Protein AF-A0A821YIB1-F1 (afdb_monomer_lite)

Secondary structure (DSSP, 8-state):
-PPTTGGG---PPPTTHHHHHHHHHHHHHSS-HHHHHTS-TTPPPP--S-GGGGGPPPPPGGGSPP-------SS--HHHHHHHHHH-

Structure (mmCIF, N/CA/C/O backbone):
data_AF-A0A821YIB1-F1
#
_entry.id   AF-A0A821YIB1-F1
#
loop_
_atom_site.group_PDB
_atom_site.id
_atom_site.type_symbol
_atom_site.label_atom_id
_atom_site.label_alt_id
_atom_site.label_comp_id
_atom_site.label_asym_id
_atom_site.label_entity_id
_atom_site.label_seq_id
_atom_site.pdbx_PDB_ins_code
_atom_site.Cartn_x
_atom_site.Cartn_y
_atom_site.Cartn_z
_atom_site.occupancy
_atom_site.B_iso_or_equiv
_atom_site.auth_seq_id
_atom_site.auth_comp_id
_atom_site.auth_asym_id
_atom_site.auth_atom_id
_atom_site.pdbx_PDB_model_num
ATOM 1 N N . ILE A 1 1 ? 12.884 0.015 18.200 1.00 55.25 1 ILE A N 1
ATOM 2 C CA . ILE A 1 1 ? 11.785 -0.981 18.206 1.00 55.25 1 ILE A CA 1
ATOM 3 C C . ILE A 1 1 ? 10.966 -0.702 16.952 1.00 55.25 1 ILE A C 1
ATOM 5 O O . ILE A 1 1 ? 10.663 0.471 16.760 1.00 55.25 1 ILE A O 1
ATOM 9 N N . PRO A 1 2 ? 10.701 -1.689 16.078 1.00 74.56 2 PRO A N 1
ATOM 10 C CA . PRO A 1 2 ? 9.849 -1.487 14.904 1.00 74.56 2 PRO A CA 1
ATOM 11 C C . PRO A 1 2 ? 8.475 -0.949 15.325 1.00 74.56 2 PRO A C 1
ATOM 13 O O . PRO A 1 2 ? 7.953 -1.359 16.364 1.00 74.56 2 PRO A O 1
ATOM 16 N N . GLY A 1 3 ? 7.927 -0.003 14.563 1.00 86.31 3 GLY A N 1
ATOM 17 C CA . GLY A 1 3 ? 6.604 0.565 14.825 1.00 86.31 3 GLY A CA 1
ATOM 18 C C . GLY A 1 3 ? 5.463 -0.416 14.510 1.00 86.31 3 GLY A C 1
ATOM 19 O O . GLY A 1 3 ? 5.700 -1.482 13.935 1.00 86.31 3 GLY A O 1
ATOM 20 N N . PRO A 1 4 ? 4.212 -0.080 14.869 1.00 90.31 4 PRO A N 1
ATOM 21 C CA . PRO A 1 4 ? 3.046 -0.876 14.492 1.00 90.31 4 PRO A CA 1
ATOM 22 C C . PRO A 1 4 ? 2.956 -1.070 12.968 1.00 90.31 4 PRO A C 1
ATOM 24 O O . PRO A 1 4 ? 3.066 -0.108 12.212 1.00 90.31 4 PRO A O 1
ATOM 27 N N . GLY A 1 5 ? 2.735 -2.307 12.513 1.00 89.75 5 GLY A N 1
ATOM 28 C CA . GLY A 1 5 ? 2.517 -2.625 11.094 1.00 89.75 5 GLY A CA 1
ATOM 29 C C . GLY A 1 5 ? 3.772 -2.710 10.218 1.00 89.75 5 GLY A C 1
ATOM 30 O O . GLY A 1 5 ? 3.654 -2.985 9.016 1.00 89.75 5 GLY A O 1
ATOM 31 N N . GLU A 1 6 ? 4.960 -2.498 10.792 1.00 90.94 6 GLU A N 1
ATOM 32 C CA . GLU A 1 6 ? 6.233 -2.680 10.090 1.00 90.94 6 GLU A CA 1
ATOM 33 C C . GLU A 1 6 ? 6.428 -4.130 9.648 1.00 90.94 6 GLU A C 1
ATOM 35 O O . GLU A 1 6 ? 6.032 -5.070 10.337 1.00 90.94 6 GLU A O 1
ATOM 40 N N . ASN A 1 7 ? 7.031 -4.318 8.475 1.00 87.69 7 ASN A N 1
ATOM 41 C CA . ASN A 1 7 ? 7.188 -5.614 7.806 1.00 87.69 7 ASN A CA 1
ATOM 42 C C . ASN A 1 7 ? 5.867 -6.373 7.580 1.00 87.69 7 ASN A C 1
ATOM 44 O O . ASN A 1 7 ? 5.874 -7.589 7.379 1.00 87.69 7 ASN A O 1
ATOM 48 N N . GLY A 1 8 ? 4.733 -5.665 7.591 1.00 84.69 8 GLY A N 1
ATOM 49 C CA . GLY A 1 8 ? 3.408 -6.260 7.423 1.00 84.69 8 GLY A CA 1
ATOM 50 C C . GLY A 1 8 ? 2.890 -7.022 8.643 1.00 84.69 8 GLY A C 1
ATOM 51 O O . GLY A 1 8 ? 1.971 -7.822 8.492 1.00 84.69 8 GLY A O 1
ATOM 52 N N . GLU A 1 9 ? 3.458 -6.796 9.829 1.00 91.69 9 GLU A N 1
ATOM 53 C CA . GLU A 1 9 ? 2.963 -7.397 11.069 1.00 91.69 9 GLU A CA 1
ATOM 54 C C . GLU A 1 9 ? 1.559 -6.893 11.444 1.00 91.69 9 GLU A C 1
ATOM 56 O O . GLU A 1 9 ? 1.153 -5.778 11.108 1.00 91.69 9 GLU A O 1
ATOM 61 N N . GLY A 1 10 ? 0.804 -7.722 12.168 1.00 90.94 10 GLY A N 1
ATOM 62 C CA . GLY A 1 10 ? -0.545 -7.376 12.613 1.00 90.94 10 GLY A CA 1
ATOM 63 C C . GLY A 1 10 ? -0.560 -6.222 13.623 1.00 90.94 10 GLY A C 1
ATOM 64 O O . GLY A 1 10 ? 0.288 -6.145 14.511 1.00 90.94 10 GLY A O 1
ATOM 65 N N . VAL A 1 11 ? -1.564 -5.345 13.524 1.00 92.81 11 VAL A N 1
ATOM 66 C CA . VAL A 1 11 ? -1.793 -4.251 14.480 1.00 92.81 11 VAL A CA 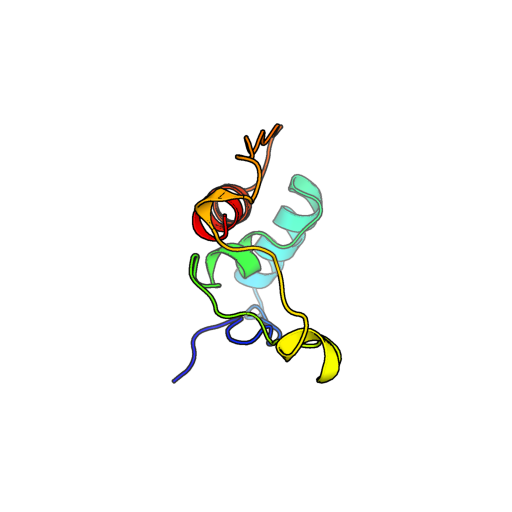1
ATOM 67 C C . VAL A 1 11 ? -3.047 -4.530 15.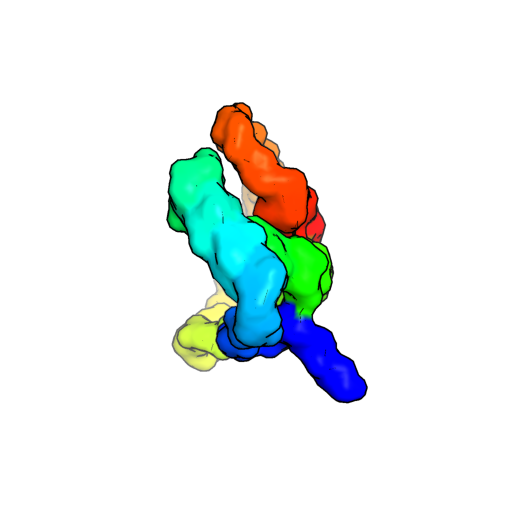294 1.00 92.81 11 VAL A C 1
ATOM 69 O O . VAL A 1 11 ? -4.155 -4.575 14.762 1.00 92.81 11 VAL A O 1
ATOM 72 N N . SER A 1 12 ? -2.866 -4.680 16.604 1.00 92.31 12 SER A N 1
ATOM 73 C CA . SER A 1 12 ? -3.963 -4.847 17.555 1.00 92.31 12 SER A CA 1
ATOM 74 C C . SER A 1 12 ? -4.284 -3.520 18.231 1.00 92.31 12 SER A C 1
ATOM 76 O O . SER A 1 12 ? -3.403 -2.868 18.793 1.00 92.31 12 SER A O 1
ATOM 78 N N . LEU A 1 13 ? -5.559 -3.136 18.199 1.00 92.19 13 LEU A N 1
ATOM 79 C CA . LEU A 1 13 ? -6.066 -1.991 18.952 1.00 92.19 13 LEU A CA 1
ATOM 80 C C . LEU A 1 13 ? -6.228 -2.349 20.431 1.00 92.19 13 LEU A C 1
ATOM 82 O O . LEU A 1 13 ? -6.577 -3.484 20.767 1.00 92.19 13 LEU A O 1
ATOM 86 N N . LYS A 1 14 ? -6.013 -1.373 21.313 1.00 91.44 14 LYS A N 1
ATOM 87 C CA . LYS A 1 14 ? -6.319 -1.498 22.738 1.00 91.44 14 LYS A CA 1
ATOM 88 C C . LYS A 1 14 ? -7.830 -1.622 22.926 1.00 91.44 14 LYS A C 1
ATOM 90 O O . LYS A 1 14 ? -8.618 -1.043 22.176 1.00 91.44 14 LYS A O 1
ATOM 95 N N . ASP A 1 15 ? -8.237 -2.378 23.939 1.00 92.25 15 ASP A N 1
ATOM 96 C CA . ASP A 1 15 ? -9.649 -2.496 24.295 1.00 92.25 15 ASP A CA 1
ATOM 97 C C . ASP A 1 15 ? -10.242 -1.152 24.764 1.00 92.25 15 ASP A C 1
ATOM 99 O O . ASP A 1 15 ? -9.529 -0.194 25.067 1.00 92.25 15 ASP A O 1
ATOM 103 N N . GLY A 1 16 ? -11.574 -1.084 24.816 1.00 93.44 16 GLY A N 1
ATOM 104 C CA . GLY A 1 16 ? -12.308 0.126 25.186 1.00 93.44 16 GLY A CA 1
ATOM 105 C C . GLY A 1 16 ? -12.597 1.029 23.987 1.00 93.44 16 GLY A C 1
ATOM 106 O O . GLY A 1 16 ? -13.016 0.552 22.929 1.00 93.44 16 GLY A O 1
ATOM 107 N N . GLU A 1 17 ? -12.407 2.335 24.167 1.00 93.19 17 GLU A N 1
ATOM 108 C CA . GLU A 1 17 ? -12.786 3.368 23.194 1.00 93.19 17 GLU A CA 1
ATOM 109 C C . GLU A 1 17 ? -12.084 3.195 21.839 1.00 93.19 17 GLU A C 1
ATOM 111 O O . GLU A 1 17 ? -12.711 3.322 20.790 1.00 93.19 17 GLU A O 1
ATOM 116 N N . GLU A 1 18 ? -10.800 2.829 21.839 1.00 92.62 18 GLU A N 1
ATOM 117 C CA . GLU A 1 18 ? -10.020 2.666 20.609 1.00 92.62 18 GLU A CA 1
ATOM 118 C C . GLU A 1 18 ? -10.578 1.542 19.725 1.00 92.62 18 GLU A C 1
ATOM 120 O O . GLU A 1 18 ? -10.782 1.725 18.524 1.00 92.62 18 GLU A O 1
ATOM 125 N N . LYS A 1 19 ? -10.925 0.400 20.325 1.00 93.31 19 LYS A N 1
ATOM 126 C CA . LYS A 1 19 ? -11.578 -0.712 19.625 1.00 93.31 19 LYS A CA 1
ATOM 127 C C . LYS A 1 19 ? -12.985 -0.360 19.147 1.00 93.31 19 LYS A C 1
ATOM 129 O O . LYS A 1 19 ? -13.396 -0.842 18.095 1.00 93.31 19 LYS A O 1
ATOM 134 N N . GLN A 1 20 ? -13.730 0.463 19.889 1.00 94.62 20 GLN A N 1
ATOM 135 C CA . GLN A 1 20 ? -15.040 0.953 19.443 1.00 94.62 20 GLN A CA 1
ATOM 136 C C . GLN A 1 20 ? -14.912 1.888 18.238 1.00 94.62 20 GLN A C 1
ATOM 138 O O . GLN A 1 20 ? -15.637 1.709 17.262 1.00 94.62 20 GLN A O 1
ATOM 143 N N . ARG A 1 21 ? -13.949 2.818 18.258 1.00 93.75 21 ARG A N 1
ATOM 144 C CA . ARG A 1 21 ? -13.634 3.675 17.107 1.00 93.75 21 ARG A CA 1
ATOM 145 C C . ARG A 1 21 ? -13.200 2.854 15.894 1.00 93.75 21 ARG A C 1
ATOM 147 O O . ARG A 1 21 ? -13.676 3.125 14.801 1.00 93.75 21 ARG A O 1
ATOM 154 N N . GLY A 1 22 ? -12.373 1.826 16.096 1.00 93.12 22 GLY A N 1
ATOM 155 C CA . GLY A 1 22 ? -11.957 0.915 15.027 1.00 93.12 22 GLY A CA 1
ATOM 156 C C . GLY A 1 22 ? -13.120 0.130 14.412 1.00 93.12 22 GLY A C 1
ATOM 157 O O . GLY A 1 22 ? -13.162 -0.060 13.202 1.00 93.12 22 GLY A O 1
ATOM 158 N N . LYS A 1 23 ? -14.101 -0.296 15.222 1.00 93.69 23 LYS A N 1
ATOM 159 C CA . LYS A 1 23 ? -15.338 -0.910 14.707 1.00 93.69 23 LYS A CA 1
ATOM 160 C C . LYS A 1 23 ? -16.151 0.087 13.887 1.00 93.69 23 LYS A C 1
ATOM 162 O O . LYS A 1 23 ? -16.519 -0.227 12.767 1.00 93.69 23 LYS A O 1
ATOM 167 N N . LYS A 1 24 ? -16.348 1.299 14.410 1.00 93.19 24 LYS A N 1
ATOM 168 C CA . LYS A 1 24 ? -17.077 2.350 13.698 1.00 93.19 24 LYS A CA 1
ATOM 169 C C . LYS A 1 24 ? -16.417 2.702 12.359 1.00 93.19 24 LYS A C 1
ATOM 171 O O . LYS A 1 24 ? -17.107 2.817 11.361 1.00 93.19 24 LYS A O 1
ATOM 176 N N . SER A 1 25 ? -15.086 2.802 12.305 1.00 90.12 25 SER A N 1
ATOM 177 C CA . SER A 1 25 ? -14.392 3.069 11.039 1.00 90.12 25 SER A CA 1
ATOM 178 C C . SER A 1 25 ? -14.571 1.952 10.011 1.00 90.12 25 SER A C 1
ATOM 180 O O . SER A 1 25 ? -14.575 2.232 8.821 1.00 90.12 25 SER A O 1
ATOM 182 N N . VAL A 1 26 ? -14.741 0.699 10.454 1.00 92.12 26 VAL A N 1
ATOM 183 C CA . VAL A 1 26 ? -15.075 -0.402 9.539 1.00 92.12 26 VAL A CA 1
ATOM 184 C C . VAL A 1 26 ? -16.469 -0.204 8.948 1.00 92.12 26 VAL A C 1
ATOM 186 O O . VAL A 1 26 ? -16.646 -0.464 7.764 1.00 92.12 26 VAL A O 1
ATOM 189 N N . ASP A 1 27 ? -17.428 0.289 9.731 1.00 90.88 27 ASP A N 1
ATOM 190 C CA . ASP A 1 27 ? -18.769 0.603 9.228 1.00 90.88 27 ASP A CA 1
ATOM 191 C C . ASP A 1 27 ? -18.747 1.797 8.250 1.00 90.88 27 ASP A C 1
ATOM 193 O O . ASP A 1 27 ? -19.445 1.767 7.239 1.00 90.88 27 ASP A O 1
ATOM 197 N N . ASP A 1 28 ? -17.923 2.817 8.526 1.00 87.56 28 ASP A N 1
ATOM 198 C CA . ASP A 1 28 ? -17.841 4.055 7.733 1.00 87.56 28 ASP A CA 1
ATOM 199 C C . ASP A 1 28 ? -17.031 3.878 6.426 1.00 87.56 28 ASP A C 1
ATOM 201 O O . ASP A 1 28 ? -17.443 4.362 5.374 1.00 87.56 28 ASP A O 1
ATOM 205 N N . TYR A 1 29 ? -15.889 3.178 6.477 1.00 86.88 29 TYR A N 1
ATOM 206 C CA . TYR A 1 29 ? -14.918 3.077 5.369 1.00 86.88 29 TYR A CA 1
ATOM 207 C C . TYR A 1 29 ? -14.730 1.653 4.822 1.00 86.88 29 TYR A C 1
ATOM 209 O O . TYR A 1 29 ? -14.025 1.449 3.837 1.00 86.88 29 TYR A O 1
ATOM 217 N N . GLY A 1 30 ? -15.310 0.634 5.462 1.00 90.25 30 GLY A N 1
ATOM 218 C CA . GLY A 1 30 ? -15.112 -0.776 5.099 1.00 90.25 30 GLY A CA 1
ATOM 219 C C . GLY A 1 30 ? -13.822 -1.404 5.645 1.00 90.25 30 GLY A C 1
ATOM 220 O O . GLY A 1 30 ? -13.571 -2.588 5.416 1.00 90.25 30 GLY A O 1
ATOM 221 N N . PHE A 1 31 ? -13.002 -0.652 6.386 1.00 91.75 31 PHE A N 1
ATOM 222 C CA . PHE A 1 31 ? -11.757 -1.132 6.993 1.00 91.75 31 PHE A CA 1
ATOM 223 C C . PHE A 1 31 ? -11.396 -0.365 8.279 1.00 91.75 31 PHE A C 1
ATOM 225 O O . PHE A 1 31 ? -12.018 0.626 8.651 1.00 91.75 31 PHE A O 1
ATOM 232 N N . ASN A 1 32 ? -10.389 -0.846 9.014 1.00 93.00 32 ASN A N 1
ATOM 233 C CA . ASN A 1 32 ? -10.007 -0.270 10.305 1.00 93.00 32 ASN A CA 1
ATOM 234 C C . ASN A 1 32 ? -9.060 0.933 10.143 1.00 93.00 32 ASN A C 1
ATOM 236 O O . ASN A 1 32 ? -7.839 0.788 10.259 1.00 93.00 32 ASN A O 1
ATOM 240 N N . GLU A 1 33 ? -9.626 2.118 9.906 1.00 92.50 33 GLU A N 1
ATOM 241 C CA . GLU A 1 33 ? -8.856 3.364 9.773 1.00 92.50 33 GLU A CA 1
ATOM 242 C C . GLU A 1 33 ? -8.049 3.688 11.039 1.00 92.50 33 GLU A C 1
ATOM 244 O O . GLU A 1 33 ? -6.898 4.096 10.947 1.00 92.50 33 GLU A O 1
ATOM 249 N N . VAL A 1 34 ? -8.571 3.391 12.235 1.00 93.12 34 VAL A N 1
ATOM 250 C CA . VAL A 1 34 ? -7.841 3.624 13.500 1.00 93.12 34 VAL A CA 1
ATOM 251 C C . VAL A 1 34 ? -6.564 2.782 13.590 1.00 93.12 34 VAL A C 1
ATOM 253 O O . VAL A 1 34 ? -5.556 3.217 14.149 1.00 93.12 34 VAL A O 1
ATOM 256 N N . ALA A 1 35 ? -6.585 1.560 13.053 1.00 93.19 35 ALA A N 1
ATOM 257 C CA . ALA A 1 35 ? -5.377 0.755 12.929 1.00 93.19 35 ALA A CA 1
ATOM 258 C C . ALA A 1 35 ? -4.440 1.328 11.857 1.00 93.19 35 ALA A C 1
ATOM 260 O O . ALA A 1 35 ? -3.237 1.387 12.095 1.00 93.19 35 ALA A O 1
ATOM 261 N N . SER A 1 36 ? -4.980 1.788 10.724 1.00 91.50 36 SER A N 1
ATOM 262 C CA . SER A 1 36 ? -4.209 2.422 9.648 1.00 91.50 36 SER A CA 1
ATOM 263 C C . SER A 1 36 ? -3.465 3.674 10.136 1.00 91.50 36 SER A C 1
ATOM 265 O O . SER A 1 36 ? -2.257 3.779 9.929 1.00 91.50 36 SER A O 1
ATOM 267 N N . GLU A 1 37 ? -4.109 4.567 10.889 1.00 91.31 37 GLU A N 1
ATOM 268 C CA . GLU A 1 37 ? -3.497 5.779 11.464 1.00 91.31 37 GLU A CA 1
ATOM 269 C C . GLU A 1 37 ? -2.282 5.494 12.365 1.00 91.31 37 GLU A C 1
ATOM 271 O O . GLU A 1 37 ? -1.402 6.339 12.520 1.00 91.31 37 GLU A O 1
ATOM 276 N N . LYS A 1 38 ? -2.204 4.301 12.967 1.00 91.44 38 LYS A N 1
ATOM 277 C CA . LYS A 1 38 ? -1.069 3.892 13.813 1.00 91.44 38 LYS A CA 1
ATOM 278 C C . LYS A 1 38 ? 0.122 3.361 13.031 1.00 91.44 38 LYS A C 1
ATOM 280 O O . LYS A 1 38 ? 1.201 3.209 13.605 1.00 91.44 38 LYS A O 1
ATOM 285 N N . ILE A 1 39 ? -0.084 3.014 11.768 1.00 91.88 39 ILE A N 1
ATOM 286 C CA . ILE A 1 39 ? 0.942 2.454 10.901 1.00 91.88 39 ILE A CA 1
ATOM 287 C C . 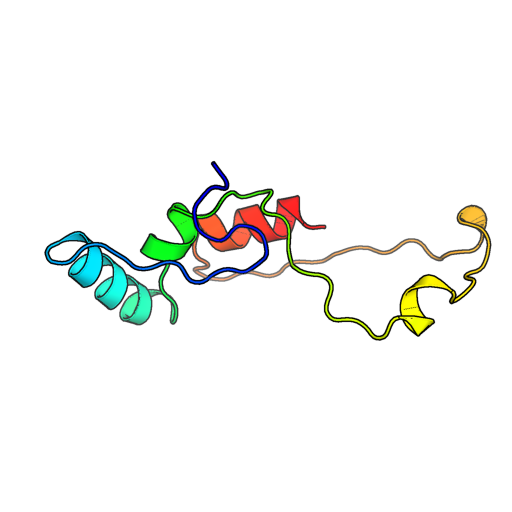ILE A 1 39 ? 1.656 3.606 10.196 1.00 91.88 39 ILE A C 1
ATOM 289 O O . ILE A 1 39 ? 1.010 4.527 9.694 1.00 91.88 39 ILE A O 1
ATOM 293 N N . SER A 1 40 ? 2.984 3.531 10.100 1.00 88.88 40 SER A N 1
ATOM 294 C CA . SER A 1 40 ? 3.793 4.523 9.382 1.00 88.88 40 SER A CA 1
ATOM 295 C C . SER A 1 40 ? 3.379 4.654 7.914 1.00 88.88 40 SER A C 1
ATOM 297 O O . SER A 1 40 ? 3.163 3.645 7.233 1.00 88.88 40 SER A O 1
ATOM 299 N N . LEU A 1 41 ? 3.289 5.887 7.407 1.00 85.94 41 LEU A N 1
ATOM 300 C CA . LEU A 1 41 ? 3.040 6.153 5.984 1.00 85.94 41 LEU A CA 1
ATOM 301 C C . LEU A 1 41 ? 4.128 5.527 5.093 1.00 85.94 41 LEU A C 1
ATOM 303 O O . LEU A 1 41 ? 3.808 5.015 4.027 1.00 85.94 41 LEU A O 1
ATOM 307 N N . ASP A 1 42 ? 5.363 5.450 5.595 1.00 85.25 42 ASP A N 1
ATOM 308 C CA . ASP A 1 42 ? 6.533 4.889 4.905 1.00 85.25 42 ASP A CA 1
ATOM 309 C C . ASP A 1 42 ? 6.899 3.474 5.398 1.00 85.25 42 ASP A C 1
ATOM 311 O O . ASP A 1 42 ? 8.070 3.092 5.406 1.00 85.25 42 ASP A O 1
ATOM 315 N N . ARG A 1 43 ? 5.926 2.693 5.893 1.00 88.31 43 ARG A N 1
ATOM 316 C CA . ARG A 1 43 ? 6.202 1.348 6.434 1.00 88.31 43 ARG A CA 1
ATOM 317 C C . ARG A 1 43 ? 6.909 0.459 5.408 1.00 88.31 43 ARG A C 1
ATOM 319 O O . ARG A 1 43 ? 6.539 0.437 4.231 1.00 88.31 43 ARG A O 1
ATOM 326 N N . HIS A 1 44 ? 7.812 -0.401 5.868 1.00 86.81 44 HIS A N 1
ATOM 327 C CA . HIS A 1 44 ? 8.337 -1.459 5.012 1.00 86.81 44 HIS A CA 1
ATOM 328 C C . HIS A 1 44 ? 7.358 -2.632 4.930 1.00 86.81 44 HIS A C 1
ATOM 330 O O . HIS A 1 44 ? 6.831 -3.110 5.936 1.00 86.81 44 HIS A O 1
ATOM 336 N N . ALA A 1 45 ? 7.121 -3.128 3.717 1.00 86.69 45 ALA A N 1
ATOM 337 C CA . ALA A 1 45 ? 6.391 -4.369 3.490 1.00 86.69 45 ALA A CA 1
ATOM 338 C C . ALA A 1 45 ? 7.362 -5.551 3.379 1.00 86.69 45 ALA A C 1
ATOM 340 O O . ALA A 1 45 ? 8.481 -5.413 2.884 1.00 86.69 45 ALA A O 1
ATOM 341 N N . ARG A 1 46 ? 6.922 -6.735 3.819 1.00 90.50 46 ARG A N 1
ATOM 342 C CA . ARG A 1 46 ? 7.686 -7.972 3.637 1.00 90.50 46 ARG A CA 1
ATOM 343 C C . ARG A 1 46 ? 7.687 -8.377 2.165 1.00 90.50 46 ARG A C 1
ATOM 345 O O . ARG A 1 46 ? 6.624 -8.511 1.562 1.00 90.50 46 ARG A O 1
ATOM 352 N N . ASP A 1 47 ? 8.868 -8.648 1.619 1.00 91.38 47 ASP A N 1
ATOM 353 C CA . ASP A 1 47 ? 8.992 -9.253 0.296 1.00 91.38 47 ASP A CA 1
ATOM 354 C C . ASP A 1 47 ? 8.652 -10.747 0.377 1.00 91.38 47 ASP A C 1
ATOM 356 O O . ASP A 1 47 ? 9.338 -11.518 1.045 1.00 91.38 47 ASP A O 1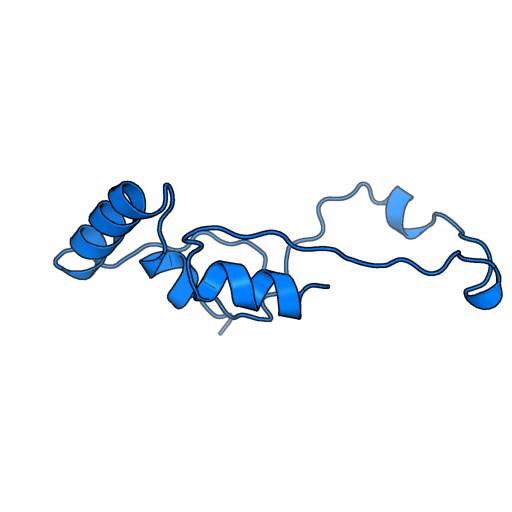
ATOM 360 N N . THR A 1 48 ? 7.553 -11.138 -0.262 1.00 93.38 48 THR A N 1
ATOM 361 C CA . THR A 1 48 ? 7.067 -12.528 -0.319 1.00 93.38 48 THR A CA 1
ATOM 362 C C . THR A 1 48 ? 7.183 -13.127 -1.719 1.00 93.38 48 THR A C 1
ATOM 364 O O . THR A 1 48 ? 6.687 -14.226 -1.967 1.00 93.38 48 THR A O 1
ATOM 367 N N . ARG A 1 49 ? 7.819 -12.408 -2.652 1.00 95.38 49 ARG A N 1
ATOM 368 C CA . ARG A 1 49 ? 8.007 -12.874 -4.026 1.00 95.38 49 ARG A CA 1
ATOM 369 C C . ARG A 1 49 ? 8.956 -14.083 -4.052 1.00 95.38 49 ARG A C 1
ATOM 371 O O . ARG A 1 49 ? 9.843 -14.165 -3.201 1.00 95.38 49 ARG A O 1
ATOM 378 N N . PRO A 1 50 ? 8.810 -14.995 -5.032 1.00 96.50 50 PRO A N 1
ATOM 379 C CA . PRO A 1 50 ? 9.788 -16.055 -5.271 1.00 96.50 50 PRO A CA 1
ATOM 380 C C . PRO A 1 50 ? 11.208 -15.495 -5.404 1.00 96.50 50 PRO A C 1
ATOM 382 O O . PRO A 1 50 ? 11.396 -14.405 -5.953 1.00 96.50 50 PRO A O 1
ATOM 385 N N . GLU A 1 51 ? 12.214 -16.230 -4.928 1.00 95.75 51 GLU A N 1
ATOM 386 C CA . GLU A 1 51 ? 13.604 -15.750 -4.921 1.00 95.75 51 GLU A CA 1
ATOM 387 C C . GLU A 1 51 ? 14.103 -15.454 -6.342 1.00 95.75 51 GLU A C 1
ATOM 389 O O . GLU A 1 51 ? 14.860 -14.511 -6.574 1.00 95.75 51 GLU A O 1
ATOM 394 N N . GLU A 1 52 ? 13.584 -16.190 -7.324 1.00 95.56 52 GLU A N 1
ATOM 395 C CA . GLU A 1 52 ? 13.848 -16.011 -8.744 1.00 95.56 52 GLU A CA 1
ATOM 396 C C . GLU A 1 52 ? 13.497 -14.598 -9.224 1.00 95.56 52 GLU A C 1
ATOM 398 O O . GLU A 1 52 ? 14.198 -14.070 -10.088 1.00 95.56 52 GLU A O 1
ATOM 403 N N . CYS A 1 53 ? 12.473 -13.947 -8.647 1.00 95.25 53 CYS A N 1
ATOM 404 C CA . CYS A 1 53 ? 12.033 -12.596 -9.018 1.00 95.25 53 CYS A CA 1
ATOM 405 C C . CYS A 1 53 ? 13.140 -11.544 -8.881 1.00 95.25 53 CYS A C 1
ATOM 407 O O . CYS A 1 53 ? 13.138 -10.563 -9.625 1.00 95.25 53 CYS A O 1
ATOM 409 N N . LYS A 1 54 ? 14.108 -11.753 -7.982 1.00 94.00 54 LYS A N 1
ATOM 410 C CA . LYS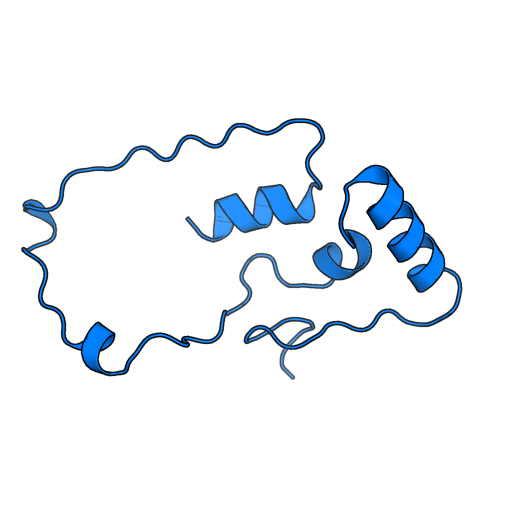 A 1 54 ? 15.245 -10.841 -7.775 1.00 94.00 54 LYS A CA 1
ATOM 411 C C . LYS A 1 54 ? 16.258 -10.874 -8.921 1.00 94.00 54 LYS A C 1
ATOM 413 O O . LYS A 1 54 ? 17.057 -9.950 -9.048 1.00 94.00 54 LYS A O 1
ATOM 418 N N . TYR A 1 55 ? 16.225 -11.915 -9.754 1.00 95.81 55 TYR A N 1
ATOM 419 C CA . TYR A 1 55 ? 17.203 -12.142 -10.821 1.00 95.81 55 TYR A CA 1
ATOM 420 C C . TYR A 1 55 ? 16.657 -11.882 -12.231 1.00 95.81 55 TYR A C 1
ATOM 422 O O . TYR A 1 55 ? 17.389 -12.052 -13.211 1.00 95.81 55 TYR A O 1
ATOM 430 N N . TRP A 1 56 ? 15.399 -11.445 -12.361 1.00 94.31 56 TRP A N 1
ATOM 431 C CA . TRP A 1 56 ? 14.848 -11.023 -13.650 1.00 94.31 56 TRP A CA 1
ATOM 432 C C . TRP A 1 56 ? 15.560 -9.764 -14.137 1.00 94.31 56 TRP A C 1
ATOM 434 O O . TRP A 1 56 ? 15.648 -8.760 -13.430 1.00 94.31 56 TRP A O 1
ATOM 444 N N . LYS A 1 57 ? 16.075 -9.821 -15.366 1.00 94.81 57 LYS A N 1
ATOM 445 C CA . LYS A 1 57 ? 16.778 -8.702 -15.993 1.00 94.81 57 LYS A CA 1
ATOM 446 C C . LYS A 1 57 ? 15.818 -7.940 -16.889 1.00 94.81 57 LYS A C 1
ATOM 448 O O . LYS A 1 57 ? 15.310 -8.487 -17.864 1.00 94.81 57 LYS A O 1
ATOM 453 N N . TYR A 1 58 ? 15.617 -6.672 -16.567 1.00 94.00 58 TYR A N 1
ATOM 454 C CA . TYR A 1 58 ? 14.854 -5.744 -17.390 1.00 94.00 58 TYR A CA 1
ATOM 455 C C . TYR A 1 58 ? 15.793 -4.981 -18.335 1.00 94.00 58 TYR A C 1
ATOM 457 O O . TYR A 1 58 ? 16.999 -4.901 -18.069 1.00 94.00 58 TYR A O 1
ATOM 465 N N . PRO A 1 59 ? 15.275 -4.422 -19.444 1.00 95.00 59 PRO A N 1
ATOM 466 C CA . PRO A 1 59 ? 16.005 -3.442 -20.240 1.00 95.00 59 PRO A CA 1
ATOM 467 C C . PRO A 1 59 ? 16.519 -2.280 -19.382 1.00 95.00 59 PRO A C 1
ATOM 469 O O . PRO A 1 59 ? 16.026 -2.031 -18.282 1.00 95.00 59 PRO A O 1
ATOM 472 N N . SER A 1 60 ? 17.512 -1.558 -19.897 1.00 94.25 60 SER A N 1
ATOM 473 C CA . SER A 1 60 ? 18.035 -0.361 -19.242 1.00 94.25 60 SER A CA 1
ATOM 474 C C . SER A 1 60 ? 16.931 0.683 -19.020 1.00 94.25 60 SER A C 1
ATOM 476 O O . SER A 1 60 ? 15.946 0.719 -19.758 1.00 94.25 60 SER A O 1
ATOM 478 N N . ILE A 1 61 ? 17.085 1.513 -17.983 1.00 91.69 61 ILE A N 1
ATOM 479 C CA . ILE A 1 61 ? 16.050 2.457 -17.519 1.00 91.69 61 ILE A CA 1
ATOM 480 C C . ILE A 1 61 ? 15.546 3.396 -18.628 1.00 91.69 61 ILE A C 1
ATOM 482 O O . ILE A 1 61 ? 14.369 3.726 -18.661 1.00 91.69 61 ILE A O 1
ATOM 486 N N . ASP A 1 62 ? 16.411 3.756 -19.580 1.00 94.25 62 ASP A N 1
ATOM 487 C CA . ASP A 1 62 ? 16.118 4.583 -20.758 1.00 94.25 62 ASP A CA 1
ATOM 488 C C . ASP A 1 62 ? 15.195 3.907 -21.785 1.00 94.25 62 ASP A C 1
ATOM 490 O O . ASP A 1 62 ? 14.597 4.583 -22.618 1.00 94.25 62 ASP A O 1
ATOM 494 N N . LYS A 1 63 ? 15.074 2.576 -21.735 1.00 95.88 63 LYS A N 1
ATOM 495 C CA . LYS A 1 63 ? 14.217 1.775 -22.623 1.00 95.88 63 LYS A CA 1
ATOM 496 C C . LYS A 1 63 ? 12.901 1.373 -21.974 1.00 95.88 63 LYS A C 1
ATOM 498 O O . LYS A 1 63 ? 12.050 0.793 -22.651 1.00 95.88 63 LYS A O 1
ATOM 503 N N . LEU A 1 64 ? 12.742 1.623 -20.676 1.00 96.00 64 LEU A N 1
ATOM 504 C CA . LEU A 1 64 ? 11.480 1.386 -19.996 1.00 96.00 64 LEU A CA 1
ATOM 505 C C . LEU A 1 64 ? 10.511 2.530 -20.326 1.00 96.00 64 LEU A C 1
ATOM 507 O O . LEU A 1 64 ? 10.912 3.695 -20.318 1.00 96.00 64 LEU A O 1
ATOM 511 N N . PRO A 1 65 ? 9.242 2.226 -20.643 1.00 96.19 65 PRO A N 1
ATOM 512 C CA . PRO A 1 65 ? 8.258 3.264 -20.898 1.00 96.19 65 PRO A CA 1
ATOM 513 C C . PRO A 1 65 ? 7.993 4.070 -19.623 1.00 96.19 65 PRO A C 1
ATOM 515 O O . PRO A 1 65 ? 8.011 3.539 -18.513 1.00 96.19 65 PRO A O 1
ATOM 518 N N . THR A 1 66 ? 7.686 5.354 -19.788 1.00 95.81 66 THR A N 1
ATOM 519 C CA . THR A 1 66 ? 7.162 6.176 -18.695 1.00 95.81 66 THR A CA 1
ATOM 520 C C . THR A 1 66 ? 5.753 5.722 -18.329 1.00 95.81 66 THR A C 1
ATOM 522 O O . THR A 1 66 ? 4.965 5.386 -19.215 1.00 95.81 66 THR A O 1
ATOM 525 N N . ALA A 1 67 ? 5.408 5.782 -17.047 1.00 93.88 67 ALA A N 1
ATOM 526 C CA . ALA A 1 67 ? 4.064 5.495 -16.564 1.00 93.88 67 ALA A CA 1
ATOM 527 C C . ALA A 1 67 ? 3.435 6.747 -15.941 1.00 93.88 67 ALA A C 1
ATOM 529 O O . ALA A 1 67 ? 4.108 7.520 -15.262 1.00 93.88 67 ALA A O 1
ATOM 530 N N . SER A 1 68 ? 2.133 6.929 -16.155 1.00 95.88 68 SER A N 1
ATOM 531 C CA . SER A 1 68 ? 1.317 7.877 -15.397 1.00 95.88 68 SER A CA 1
ATOM 532 C C . SER A 1 68 ? 0.447 7.089 -14.431 1.00 95.88 68 SER A C 1
ATOM 534 O O . SER A 1 68 ? -0.320 6.225 -14.854 1.00 95.88 68 SER A O 1
ATOM 536 N N . VAL A 1 69 ? 0.570 7.378 -13.139 1.00 94.38 69 VAL A N 1
ATOM 537 C CA . VAL A 1 69 ? -0.264 6.766 -12.103 1.00 94.38 69 VAL A CA 1
ATOM 538 C C . VAL A 1 69 ? -1.468 7.671 -11.874 1.00 94.38 69 VAL A C 1
ATOM 540 O O . VAL A 1 69 ? -1.315 8.831 -11.502 1.00 94.38 69 VAL A O 1
ATOM 543 N N . VAL A 1 70 ? -2.668 7.152 -12.139 1.00 93.75 70 VAL A N 1
ATOM 544 C CA . VAL A 1 70 ? -3.933 7.874 -11.953 1.00 93.75 70 VAL A CA 1
ATOM 545 C C . VAL A 1 70 ? -4.686 7.222 -10.803 1.00 93.75 70 VAL A C 1
ATOM 547 O O . VAL A 1 70 ? -5.115 6.076 -10.918 1.00 93.75 70 VAL A O 1
ATOM 550 N N . LEU A 1 71 ? -4.842 7.955 -9.702 1.00 93.25 71 LEU A N 1
ATOM 551 C CA . LEU A 1 71 ? -5.569 7.505 -8.520 1.00 93.25 71 LEU A CA 1
ATOM 552 C C . LEU A 1 71 ? -6.910 8.237 -8.434 1.00 93.25 71 LEU A C 1
ATOM 554 O O . LEU A 1 71 ? -6.950 9.453 -8.254 1.00 93.25 71 LEU A O 1
ATOM 558 N N . VAL A 1 72 ? -8.005 7.493 -8.571 1.00 93.06 72 VAL A N 1
ATOM 559 C CA . VAL A 1 72 ? -9.369 7.999 -8.376 1.00 93.06 72 VAL A CA 1
ATOM 560 C C . VAL A 1 72 ? -9.832 7.560 -6.992 1.00 93.06 72 VAL A C 1
ATOM 562 O O . VAL A 1 72 ? -9.745 6.377 -6.676 1.00 93.06 72 VAL A O 1
ATOM 565 N N . PHE A 1 73 ? -10.319 8.494 -6.178 1.00 91.19 73 PHE A N 1
ATOM 566 C CA . PHE A 1 73 ? -10.793 8.225 -4.820 1.00 91.19 73 PHE A CA 1
ATOM 567 C C . PHE A 1 73 ? -12.180 8.838 -4.598 1.00 91.19 73 PHE A C 1
ATOM 569 O O . PHE A 1 73 ? -12.534 9.839 -5.224 1.00 91.19 73 PHE A O 1
ATOM 576 N N . PHE A 1 74 ? -12.960 8.237 -3.703 1.00 89.00 74 PHE A N 1
ATOM 577 C CA . PHE A 1 74 ? -14.240 8.758 -3.226 1.00 89.00 74 PHE A CA 1
ATOM 578 C C . PHE A 1 74 ? -14.398 8.355 -1.759 1.00 89.00 74 PHE A C 1
ATOM 580 O O . PHE A 1 74 ? -14.334 7.166 -1.468 1.00 89.00 74 PHE A O 1
ATOM 587 N N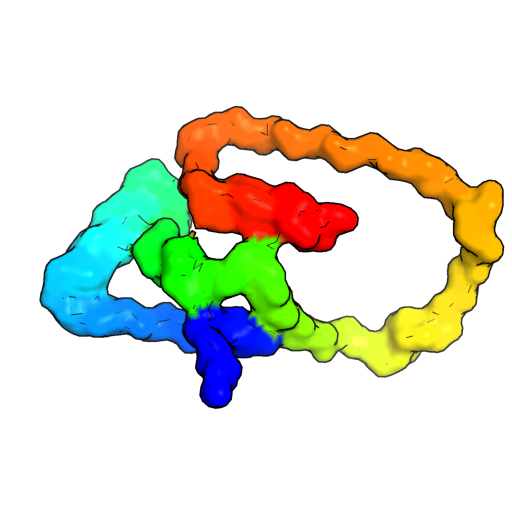 . ASP A 1 75 ? -14.548 9.333 -0.861 1.00 84.19 75 ASP A N 1
ATOM 588 C CA . ASP A 1 75 ? -14.668 9.130 0.594 1.00 84.19 75 ASP A CA 1
ATOM 589 C C . ASP A 1 75 ? -13.628 8.157 1.202 1.00 84.19 75 ASP A C 1
ATOM 591 O O . ASP A 1 75 ? -13.908 7.403 2.131 1.00 84.19 75 ASP A O 1
ATOM 595 N N . GLU A 1 76 ? -12.397 8.194 0.681 1.00 84.69 76 GLU A N 1
ATOM 596 C CA . GLU A 1 76 ? -11.277 7.363 1.139 1.00 84.69 76 GLU A CA 1
ATOM 597 C C . GLU A 1 76 ? -10.736 7.846 2.497 1.00 84.69 76 GLU A C 1
ATOM 599 O O . GLU A 1 76 ? -10.659 9.052 2.760 1.00 84.69 76 GLU A O 1
ATOM 604 N N . GLY A 1 77 ? -10.298 6.909 3.345 1.00 83.81 77 GLY A N 1
ATOM 605 C CA . GLY A 1 77 ? -9.591 7.229 4.586 1.00 83.81 77 GLY A CA 1
ATOM 606 C C . GLY A 1 77 ? -8.324 8.051 4.317 1.00 83.81 77 GLY A C 1
ATOM 607 O O . GLY A 1 77 ? -7.540 7.755 3.414 1.00 83.81 77 GLY A O 1
ATOM 608 N N . TRP A 1 78 ? -8.090 9.110 5.099 1.00 84.12 78 TRP A N 1
ATOM 609 C CA . TRP A 1 78 ? -6.944 9.998 4.868 1.00 84.12 78 TRP A CA 1
ATOM 610 C C . TRP A 1 78 ? -5.611 9.246 4.954 1.00 84.12 78 TRP A C 1
ATOM 612 O O . TRP A 1 78 ? -4.717 9.452 4.128 1.00 84.12 78 TRP A O 1
ATOM 622 N N . SER A 1 79 ? -5.469 8.349 5.934 1.00 81.75 79 SER A N 1
ATOM 623 C CA . SER A 1 79 ? -4.208 7.641 6.143 1.00 81.75 79 SER A CA 1
ATOM 624 C C . SER A 1 79 ? -3.912 6.628 5.033 1.00 81.75 79 SER A C 1
ATOM 626 O O . SER A 1 79 ? -2.751 6.464 4.659 1.00 81.75 79 SER A O 1
ATOM 628 N N . THR A 1 80 ? -4.928 5.970 4.466 1.00 82.44 80 THR A N 1
ATOM 629 C CA . THR A 1 80 ? -4.766 5.030 3.345 1.00 82.44 80 THR A CA 1
ATOM 630 C C . THR A 1 80 ? -4.469 5.752 2.038 1.00 82.44 80 THR A C 1
ATOM 632 O O . THR A 1 80 ? -3.570 5.331 1.301 1.00 82.44 80 THR A O 1
ATOM 635 N N . LEU A 1 81 ? -5.133 6.883 1.789 1.00 88.44 81 LEU A N 1
ATOM 636 C CA . LEU A 1 81 ? -4.885 7.714 0.615 1.00 88.44 81 LEU A CA 1
ATOM 637 C C . LEU A 1 81 ? -3.432 8.211 0.578 1.00 88.44 81 LEU A C 1
ATOM 639 O O . LEU A 1 81 ? -2.720 7.978 -0.399 1.00 88.44 81 LEU A O 1
ATOM 643 N N . VAL A 1 82 ? -2.956 8.837 1.659 1.00 88.50 82 VAL A N 1
ATOM 644 C CA . VAL A 1 82 ? -1.584 9.374 1.723 1.00 88.50 82 VAL A CA 1
ATOM 645 C C . VAL A 1 82 ? -0.540 8.259 1.656 1.00 88.50 82 VAL A C 1
ATOM 647 O O . VAL A 1 82 ? 0.469 8.403 0.968 1.00 88.50 82 VAL A O 1
ATOM 650 N N . ARG A 1 83 ? -0.788 7.112 2.298 1.00 87.25 83 ARG A N 1
ATOM 651 C CA . ARG A 1 83 ? 0.119 5.955 2.230 1.00 87.25 83 ARG A CA 1
ATOM 652 C C . ARG A 1 83 ? 0.252 5.403 0.810 1.00 87.25 83 ARG A C 1
ATOM 654 O O . ARG A 1 83 ? 1.324 4.936 0.439 1.00 87.25 83 ARG A O 1
ATOM 661 N N . THR A 1 84 ? -0.809 5.488 0.008 1.00 88.69 84 THR A N 1
ATOM 662 C CA . THR A 1 84 ? -0.761 5.117 -1.413 1.00 88.69 84 THR A CA 1
ATOM 663 C C . THR A 1 84 ? 0.142 6.070 -2.190 1.00 88.69 84 THR A C 1
ATOM 665 O O . THR A 1 84 ? 0.993 5.608 -2.942 1.00 88.69 84 THR A O 1
ATOM 668 N N . PHE A 1 85 ? 0.029 7.381 -1.958 1.00 88.75 85 PHE A N 1
ATOM 669 C CA . PHE A 1 85 ? 0.917 8.369 -2.580 1.00 88.75 85 PHE A CA 1
ATOM 670 C C . PHE A 1 85 ? 2.390 8.191 -2.195 1.00 88.75 85 PHE A C 1
ATOM 672 O O . PHE A 1 85 ? 3.244 8.321 -3.059 1.00 88.75 85 PHE A O 1
ATOM 679 N N . HIS A 1 86 ? 2.690 7.884 -0.931 1.00 85.19 86 HIS A N 1
ATOM 680 C CA . HIS A 1 86 ? 4.066 7.666 -0.464 1.00 85.19 86 HIS A CA 1
ATOM 681 C C . HIS A 1 86 ? 4.713 6.388 -1.020 1.00 85.19 86 HIS A C 1
ATOM 683 O O . HIS A 1 86 ? 5.935 6.302 -1.110 1.00 85.19 86 HIS A O 1
ATOM 689 N N . SER A 1 87 ? 3.907 5.379 -1.357 1.00 84.81 87 SER A N 1
ATOM 690 C CA . SER A 1 87 ? 4.405 4.092 -1.848 1.00 84.81 87 SER A CA 1
ATOM 691 C C . SER A 1 87 ? 4.701 4.069 -3.349 1.00 84.81 87 SER A C 1
ATOM 693 O O . SER A 1 87 ? 5.373 3.135 -3.795 1.00 84.81 87 SER A O 1
ATOM 695 N N . VAL A 1 88 ? 4.126 4.997 -4.118 1.00 86.44 88 VAL A N 1
ATOM 696 C CA . VAL A 1 88 ? 4.326 5.120 -5.573 1.00 86.44 88 VAL A CA 1
ATOM 697 C C . VAL A 1 88 ? 5.639 5.837 -5.850 1.00 86.44 88 VAL A C 1
ATOM 699 O O . VAL A 1 88 ? 6.398 5.317 -6.699 1.00 86.44 88 VAL A O 1
#

InterPro domains:
  IPR029044 Nucleotide-diphospho-sugar transferases [G3DSA:3.90.550.10] (1-88)

pLDDT: mean 90.48, std 5.52, range [55.25, 96.5]

Sequence (88 aa):
IPGPGENGEGVSLKDGEEKQRGKKSVDDYGFNEVASEKISLDRHARDTRPEECKYWKYPSIDKLPTASVVLVFFDEGWSTLVRTFHSV

Organism: NCBI:txid392032

Foldseek 3Di:
DDFQCAQNDDFDFDPDPLVVQQVVCCVQAVGRLSSLVRADLQGDHHDPDDPVVVVDDDPDPVPDDDDDDDDDDDSHRPSVVSSVVNVD

Radius of gyration: 17.3 Å; chains: 1; bounding box: 37×26×48 Å